Protein AF-A0A7Y1RYR4-F1 (afdb_monomer)

pLDDT: mean 83.97, std 14.12, range [33.28, 96.75]

Radius of gyration: 15.62 Å; Cα contacts (8 Å, |Δi|>4): 183; chains: 1; bounding box: 34×31×47 Å

Mean predicted aligned error: 7.7 Å

Organism: NCBI:txid83462

InterPro domains:
  IPR007048 IraD/Gp25-like [PF04965] (16-79)

Secondary structure (DSSP, 8-state):
--HHHHHHTT-PPPHHHHHHHHHHHHHHSBTT-STT-TT-SB--S--SSHHHHHHHHHHHHHHHHHHH-TTEEEEEEEEEPPSTTS--EEEEEEEETTT--EEEEEE-TTT--EEEPPHHHHTTT---

Nearest PDB structures (foldseek):
  3tdg-assembly1_A-2  TM=5.930E-01  e=3.689E+00  Helicobacter pylori
  4bv8-assembly2_B-3  TM=3.026E-01  e=2.142E+00  Mus musculus
  4bv8-assembly1_A-2  TM=2.870E-01  e=2.016E+00  Mus musculus
  4bv9-assembly1_A  TM=3.028E-01  e=3.269E+00  Mus musculus
  4bva-assembly1_A  TM=2.891E-01  e=2.567E+00  Mus musculus

Foldseek 3Di:
DPPVVCVVVVNDQDPVRVLVVQLQVQAQDDQCPPVVHNLTYAHQDDDPDLVSLLVRRQVSSQVNCVPRPVQKDFDDWDWADDDPPARIWIWTWIAGPVPRDIWTWTADSNNRGIDTDDCVVVPPPPDD

Structure (mmCIF, N/CA/C/O backbone):
data_AF-A0A7Y1RYR4-F1
#
_entry.id   AF-A0A7Y1RYR4-F1
#
loop_
_atom_site.group_PDB
_atom_site.id
_atom_site.type_symbol
_atom_site.label_atom_id
_atom_site.label_alt_id
_atom_site.label_comp_id
_atom_site.label_asym_id
_atom_site.label_entity_id
_atom_site.label_seq_id
_atom_site.pdbx_PDB_ins_code
_atom_site.Cartn_x
_atom_site.Cartn_y
_atom_site.Cartn_z
_atom_site.occupancy
_atom_site.B_iso_or_equiv
_atom_site.auth_seq_id
_atom_site.auth_comp_id
_atom_site.auth_asym_id
_atom_site.auth_atom_id
_atom_site.pdbx_PDB_model_num
ATOM 1 N N . MET A 1 1 ? 5.917 18.020 14.298 1.00 44.34 1 MET A N 1
ATOM 2 C CA . MET A 1 1 ? 5.451 18.464 15.634 1.00 44.34 1 MET A CA 1
ATOM 3 C C . MET A 1 1 ? 3.920 18.359 15.837 1.00 44.34 1 MET A C 1
ATOM 5 O O . MET A 1 1 ? 3.408 18.980 16.754 1.00 44.34 1 MET A O 1
ATOM 9 N N . GLY A 1 2 ? 3.163 17.559 15.062 1.00 60.09 2 GLY A N 1
ATOM 10 C CA . GLY A 1 2 ? 1.682 17.614 15.088 1.00 60.09 2 GLY A CA 1
ATOM 11 C C . GLY A 1 2 ? 0.947 16.636 16.025 1.00 60.09 2 GLY A C 1
ATOM 12 O O . GLY A 1 2 ? -0.117 16.968 16.537 1.00 60.09 2 GLY A O 1
ATOM 13 N N . PHE A 1 3 ? 1.495 15.443 16.282 1.00 56.78 3 PHE A N 1
ATOM 14 C CA . PHE A 1 3 ? 0.744 14.366 16.953 1.00 56.78 3 PHE A CA 1
ATOM 15 C C . PHE A 1 3 ? 0.626 14.540 18.479 1.00 56.78 3 PHE A C 1
ATOM 17 O O . P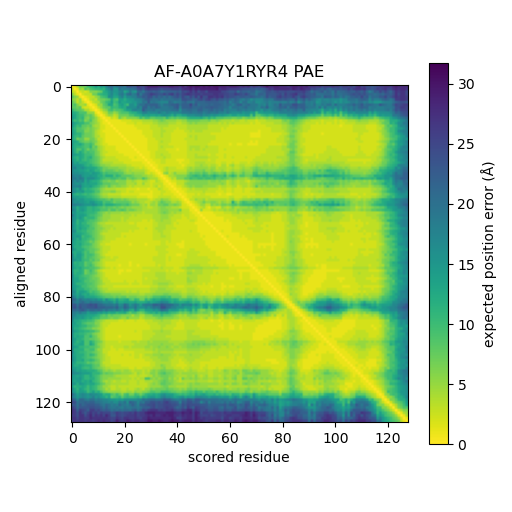HE A 1 3 ? -0.439 14.319 19.049 1.00 56.78 3 PHE A O 1
ATOM 24 N N . LEU A 1 4 ? 1.699 14.992 19.142 1.00 59.19 4 LEU A N 1
ATOM 25 C CA . LEU A 1 4 ? 1.687 15.267 20.586 1.00 59.19 4 LEU A CA 1
ATOM 26 C C . LEU A 1 4 ? 0.734 16.418 20.932 1.00 59.19 4 LEU A C 1
ATOM 28 O O . LEU A 1 4 ? -0.063 16.288 21.854 1.00 59.19 4 LEU A O 1
ATOM 32 N N . HIS A 1 5 ? 0.752 17.504 20.156 1.00 58.25 5 HIS A N 1
ATOM 33 C CA . HIS A 1 5 ? -0.098 18.672 20.400 1.00 58.25 5 HIS A CA 1
ATOM 34 C C . HIS A 1 5 ? -1.599 18.353 20.264 1.00 58.25 5 HIS A C 1
ATOM 36 O O . HIS A 1 5 ? -2.384 18.751 21.118 1.00 58.25 5 HIS A O 1
ATOM 42 N N . ARG A 1 6 ? -2.000 17.560 19.257 1.00 60.75 6 ARG A N 1
ATOM 43 C CA . ARG A 1 6 ? -3.401 17.129 19.078 1.00 60.75 6 ARG A CA 1
ATOM 44 C C . ARG A 1 6 ? -3.930 16.301 20.254 1.00 60.75 6 ARG A C 1
ATOM 46 O O . ARG A 1 6 ? -5.041 16.557 20.710 1.00 60.75 6 ARG A O 1
ATOM 53 N N . LYS A 1 7 ? -3.129 15.367 20.785 1.00 61.06 7 LYS A N 1
ATOM 54 C CA . LYS A 1 7 ? -3.524 14.573 21.963 1.00 61.06 7 LYS A CA 1
ATOM 55 C C . LYS A 1 7 ? -3.725 15.436 23.209 1.00 61.06 7 LYS A C 1
ATOM 57 O O . LYS A 1 7 ? -4.665 15.193 23.957 1.00 61.06 7 LYS A O 1
ATOM 62 N N . PHE A 1 8 ? -2.890 16.460 23.407 1.00 65.81 8 PHE A N 1
ATOM 63 C CA . PHE A 1 8 ? -3.062 17.424 24.502 1.00 65.81 8 PHE A CA 1
ATOM 64 C C . PHE A 1 8 ? -4.346 18.258 24.378 1.00 65.81 8 PHE A C 1
ATOM 66 O O . PHE A 1 8 ? -4.902 18.659 25.394 1.00 65.81 8 PHE A O 1
ATOM 73 N N . LEU A 1 9 ? -4.844 18.478 23.159 1.00 75.25 9 LEU A N 1
ATOM 74 C CA . LEU A 1 9 ? -6.096 19.195 22.893 1.00 75.25 9 LEU A CA 1
ATOM 75 C C . LEU A 1 9 ? -7.349 18.303 22.977 1.00 75.25 9 LEU A C 1
ATOM 77 O O . LEU A 1 9 ? -8.437 18.756 22.635 1.00 75.25 9 LEU A O 1
ATOM 81 N N . GLY A 1 10 ? -7.219 17.035 23.385 1.00 69.19 10 GLY A N 1
ATOM 82 C CA . GLY A 1 10 ? -8.345 16.095 23.436 1.00 69.19 10 GLY A CA 1
ATOM 83 C C . GLY A 1 10 ? -8.880 15.684 22.059 1.00 69.19 10 GLY A C 1
ATOM 84 O O . GLY A 1 10 ? -9.939 15.066 21.975 1.00 69.19 10 GLY A O 1
ATOM 85 N N . VAL A 1 11 ? -8.161 16.001 20.976 1.00 72.12 11 VAL A N 1
ATOM 86 C CA . VAL A 1 11 ? -8.530 15.585 19.619 1.00 72.12 11 VAL A CA 1
ATOM 87 C C . VAL A 1 11 ? -8.172 14.111 19.458 1.00 72.12 11 VAL A C 1
ATOM 89 O O . VAL A 1 11 ? -6.994 13.741 19.448 1.00 72.12 11 VAL A O 1
ATOM 92 N N . VAL A 1 12 ? -9.199 13.272 19.348 1.00 76.38 12 VAL A N 1
ATOM 93 C CA . VAL A 1 12 ? -9.055 11.836 19.103 1.00 76.38 12 VAL A CA 1
ATOM 94 C C . VAL A 1 12 ? -8.841 11.611 17.605 1.00 76.38 12 VAL A C 1
ATOM 96 O O . VAL A 1 12 ? -9.574 12.153 16.784 1.00 76.38 12 VAL A O 1
ATOM 99 N N . GLU A 1 13 ? -7.811 10.837 17.262 1.00 84.44 13 GLU A N 1
ATOM 100 C CA . GLU A 1 13 ? -7.541 10.386 15.889 1.00 84.44 13 GLU A CA 1
ATOM 101 C C . GLU A 1 13 ? -8.732 9.558 15.383 1.00 84.44 13 GLU A C 1
ATOM 103 O O . GLU A 1 13 ? -9.207 8.657 16.080 1.00 84.44 13 GLU A O 1
ATOM 108 N N . THR A 1 14 ? -9.224 9.861 14.183 1.00 89.06 14 THR A N 1
ATOM 109 C CA . THR A 1 14 ? -10.290 9.075 13.547 1.00 89.06 14 THR A CA 1
ATOM 110 C C . THR A 1 14 ? -9.775 7.686 13.137 1.00 89.06 14 THR A C 1
ATOM 112 O O . THR A 1 14 ? -8.573 7.516 12.908 1.00 89.06 14 THR A O 1
ATOM 115 N N . PRO A 1 15 ? -10.653 6.674 12.981 1.00 88.94 15 PRO A N 1
ATOM 116 C CA . PRO A 1 15 ? -10.240 5.356 12.497 1.00 88.94 15 PRO A CA 1
ATOM 117 C C . PRO A 1 15 ? -9.473 5.408 11.166 1.00 88.94 15 PRO A C 1
ATOM 119 O O . PRO A 1 15 ? -8.433 4.759 11.042 1.00 88.94 15 PRO A O 1
ATOM 122 N N . ARG A 1 16 ? -9.926 6.239 10.214 1.00 91.25 16 ARG A N 1
ATOM 123 C CA . ARG A 1 16 ? -9.258 6.465 8.922 1.00 91.25 16 ARG A CA 1
ATOM 124 C C . ARG A 1 16 ? -7.843 7.011 9.102 1.00 91.25 16 ARG A C 1
ATOM 126 O O . ARG A 1 16 ? -6.900 6.440 8.561 1.00 91.25 16 ARG A O 1
ATOM 133 N N . GLU A 1 17 ? -7.671 8.069 9.898 1.00 91.38 17 GLU A N 1
ATOM 134 C CA . GLU A 1 17 ? -6.348 8.652 10.179 1.00 91.38 17 GLU A CA 1
ATOM 135 C C . GLU A 1 17 ? -5.400 7.622 10.824 1.00 91.38 17 GLU A C 1
ATOM 137 O O . GLU A 1 17 ? -4.237 7.508 10.428 1.00 91.38 17 GLU A O 1
ATOM 142 N N . ALA A 1 18 ? -5.901 6.823 11.773 1.00 92.06 18 ALA A N 1
ATOM 143 C CA . ALA A 1 18 ? -5.115 5.787 12.439 1.00 92.06 18 ALA A CA 1
ATOM 144 C C . ALA A 1 18 ? -4.669 4.674 11.477 1.00 92.06 18 ALA A C 1
ATOM 146 O O . ALA A 1 18 ? -3.547 4.170 11.591 1.00 92.06 18 ALA A O 1
ATOM 147 N N . VAL A 1 19 ? -5.540 4.282 10.543 1.00 94.31 19 VAL A N 1
ATOM 148 C CA . VAL A 1 19 ? -5.228 3.322 9.476 1.00 94.31 19 VAL A CA 1
ATOM 149 C C . VAL A 1 19 ? -4.184 3.906 8.530 1.00 94.31 19 VAL A C 1
ATOM 151 O O . VAL A 1 19 ? -3.141 3.289 8.345 1.00 94.31 19 VAL A O 1
ATOM 154 N N . LEU A 1 20 ? -4.385 5.115 8.003 1.00 93.12 20 LEU A N 1
ATOM 155 C CA . LEU A 1 20 ? -3.436 5.779 7.097 1.00 93.12 20 LEU A CA 1
ATOM 156 C C . LEU A 1 20 ? -2.038 5.896 7.695 1.00 93.12 20 LEU A C 1
ATOM 158 O O . LEU A 1 20 ? -1.038 5.605 7.036 1.00 93.12 20 LEU A O 1
ATOM 162 N N . ARG A 1 21 ? -1.962 6.280 8.971 1.00 92.19 21 ARG A N 1
ATOM 163 C CA . ARG A 1 21 ? -0.696 6.353 9.697 1.00 92.19 21 ARG A CA 1
ATOM 164 C C . ARG A 1 21 ? -0.021 4.984 9.781 1.00 92.19 21 ARG A C 1
ATOM 166 O O . ARG A 1 21 ? 1.181 4.890 9.536 1.00 92.19 21 ARG A O 1
ATOM 173 N N . ASN A 1 22 ? -0.772 3.930 10.106 1.00 93.38 22 ASN A N 1
ATOM 174 C CA . ASN A 1 22 ? -0.222 2.576 10.164 1.00 93.38 22 ASN A CA 1
ATOM 175 C C . ASN A 1 22 ? 0.228 2.079 8.783 1.00 93.38 22 ASN A C 1
ATOM 177 O O . ASN A 1 22 ? 1.337 1.567 8.661 1.00 93.38 22 ASN A O 1
ATOM 181 N N . LEU A 1 23 ? -0.575 2.302 7.738 1.00 93.75 23 LEU A N 1
ATOM 182 C CA . LEU A 1 23 ? -0.231 1.975 6.352 1.00 93.75 23 LEU A CA 1
ATOM 183 C C . LEU A 1 23 ? 1.066 2.664 5.915 1.00 93.75 23 LEU A C 1
ATOM 185 O O . LEU A 1 23 ? 1.935 2.019 5.333 1.00 93.75 23 LEU A O 1
ATOM 189 N N . GLY A 1 24 ? 1.241 3.944 6.255 1.00 92.31 24 GLY A N 1
ATOM 190 C CA . GLY A 1 24 ? 2.481 4.671 5.990 1.00 92.31 24 GLY A CA 1
ATOM 191 C C . GLY A 1 24 ? 3.702 4.008 6.634 1.00 92.31 24 GLY A C 1
ATOM 192 O O . GLY A 1 24 ? 4.721 3.825 5.974 1.00 92.31 24 GLY A O 1
ATOM 193 N N . HIS A 1 25 ? 3.601 3.584 7.897 1.00 91.31 25 HIS A N 1
ATOM 194 C CA . HIS A 1 25 ? 4.686 2.858 8.568 1.00 91.31 25 HIS A CA 1
ATOM 195 C C . HIS A 1 25 ? 4.944 1.481 7.951 1.00 91.31 25 HIS A C 1
ATOM 197 O O . HIS A 1 25 ? 6.096 1.094 7.765 1.00 91.31 25 HIS A O 1
ATOM 203 N N . LEU A 1 26 ? 3.875 0.756 7.633 1.00 91.75 26 LEU A N 1
ATOM 204 C CA . LEU A 1 26 ? 3.923 -0.609 7.132 1.00 91.75 26 LEU A CA 1
ATOM 205 C C . LEU A 1 26 ? 4.554 -0.681 5.740 1.00 91.75 26 LEU A C 1
ATOM 207 O O . LEU A 1 26 ? 5.461 -1.475 5.523 1.00 91.75 26 LEU A O 1
ATOM 211 N N . LEU A 1 27 ? 4.112 0.163 4.807 1.00 91.31 27 LEU A N 1
ATOM 212 C CA . LEU A 1 27 ? 4.564 0.116 3.414 1.00 91.31 27 LEU A CA 1
ATOM 213 C C . LEU A 1 27 ? 5.936 0.775 3.214 1.00 91.31 27 LEU A C 1
ATOM 215 O O . LEU A 1 27 ? 6.677 0.398 2.308 1.00 91.31 27 LEU A O 1
ATOM 219 N N . GLN A 1 28 ? 6.314 1.716 4.083 1.00 91.25 28 GLN A N 1
ATOM 220 C CA . GLN A 1 28 ? 7.646 2.321 4.056 1.00 91.25 28 GLN A CA 1
ATOM 221 C C . GLN A 1 28 ? 8.717 1.419 4.691 1.00 91.25 28 GLN A C 1
ATOM 223 O O . GLN A 1 28 ? 9.905 1.556 4.385 1.00 91.25 28 GLN A O 1
ATOM 228 N N . ALA A 1 29 ? 8.326 0.503 5.580 1.00 91.50 29 ALA A N 1
ATOM 229 C CA . ALA A 1 29 ? 9.262 -0.401 6.228 1.00 91.50 29 ALA A CA 1
ATOM 230 C C . ALA A 1 29 ? 9.894 -1.373 5.225 1.00 91.50 29 ALA A C 1
ATOM 232 O O . ALA A 1 29 ? 9.234 -1.931 4.346 1.00 91.50 29 ALA A O 1
ATOM 233 N N . LYS A 1 30 ? 11.194 -1.620 5.395 1.00 90.69 30 LYS A N 1
ATOM 234 C CA . LYS A 1 30 ? 11.901 -2.660 4.651 1.00 90.69 30 LYS A CA 1
ATOM 235 C C . LYS A 1 30 ? 11.494 -4.033 5.176 1.00 90.69 30 LYS A C 1
ATOM 237 O O . LYS A 1 30 ? 11.576 -4.283 6.381 1.00 90.69 30 LYS A O 1
ATOM 242 N N . ARG A 1 31 ? 11.131 -4.930 4.260 1.00 90.69 31 ARG A N 1
ATOM 243 C CA . ARG A 1 31 ? 10.807 -6.319 4.579 1.00 90.69 31 ARG A CA 1
ATOM 244 C C . ARG A 1 31 ? 11.928 -6.988 5.378 1.00 90.69 31 ARG A C 1
ATOM 246 O O . ARG A 1 31 ? 13.101 -6.898 5.012 1.00 90.69 31 ARG A O 1
ATOM 253 N N . GLY A 1 32 ? 11.561 -7.614 6.495 1.00 85.69 32 GLY A N 1
ATOM 254 C CA . GLY A 1 32 ? 12.494 -8.285 7.404 1.00 85.69 32 GLY A CA 1
ATOM 255 C C . GLY A 1 32 ? 13.286 -7.357 8.337 1.00 85.69 32 GLY A C 1
ATOM 256 O O . GLY A 1 32 ? 14.128 -7.840 9.088 1.00 85.69 32 GLY A O 1
ATOM 257 N N . ALA A 1 33 ? 13.032 -6.042 8.337 1.00 85.75 33 ALA A N 1
ATOM 258 C CA . ALA A 1 33 ? 13.681 -5.121 9.279 1.00 85.75 33 ALA A CA 1
ATOM 259 C C . ALA A 1 33 ? 13.209 -5.319 10.732 1.00 85.75 33 ALA A C 1
ATOM 261 O O . ALA A 1 33 ? 13.932 -4.994 11.673 1.00 85.75 33 ALA A O 1
ATOM 262 N N . ALA A 1 34 ? 12.004 -5.857 10.925 1.00 83.69 34 ALA A N 1
ATOM 263 C CA . ALA A 1 34 ? 11.497 -6.230 12.236 1.00 83.69 34 ALA A CA 1
ATOM 264 C C . ALA A 1 34 ? 11.973 -7.646 12.593 1.00 83.69 34 ALA A C 1
ATOM 266 O O . ALA A 1 34 ? 11.513 -8.627 12.012 1.00 83.69 34 ALA A O 1
ATOM 267 N N . SER A 1 35 ? 12.857 -7.758 13.587 1.00 75.75 35 SER A N 1
ATOM 268 C CA . SER A 1 35 ? 13.471 -9.028 14.016 1.00 75.75 35 SER A CA 1
ATOM 269 C C . SER A 1 35 ? 12.468 -10.124 14.398 1.00 75.75 35 SER A C 1
ATOM 271 O O . SER A 1 35 ? 12.778 -11.305 14.284 1.00 75.75 35 SER A O 1
ATOM 273 N N . VAL A 1 36 ? 11.267 -9.739 14.835 1.00 87.19 36 VAL A N 1
ATOM 274 C CA . VAL A 1 36 ? 10.196 -10.655 15.261 1.00 87.19 36 VAL A CA 1
ATOM 275 C C . VAL A 1 36 ? 9.060 -10.788 14.240 1.00 87.19 36 VAL A C 1
ATOM 277 O O . VAL A 1 36 ? 8.184 -11.627 14.421 1.00 87.19 36 VAL A O 1
ATOM 280 N N . LEU A 1 37 ? 9.065 -9.995 13.160 1.00 86.62 37 LEU A N 1
ATOM 281 C CA . LEU A 1 37 ? 8.043 -10.016 12.107 1.00 86.62 37 LEU A CA 1
ATOM 282 C C . LEU A 1 37 ? 8.719 -10.104 10.726 1.00 86.62 37 LEU A C 1
ATOM 284 O O . LEU A 1 37 ? 8.852 -9.092 10.036 1.00 86.62 37 LEU A O 1
ATOM 288 N N . PRO A 1 38 ? 9.139 -11.303 10.285 1.00 80.62 38 PRO A N 1
ATOM 289 C CA . PRO A 1 38 ? 9.939 -11.456 9.067 1.00 80.62 38 PRO A CA 1
ATOM 290 C C . PRO A 1 38 ? 9.205 -11.009 7.791 1.00 80.62 38 PRO A C 1
ATOM 292 O O . PRO A 1 38 ? 9.843 -10.563 6.841 1.00 80.62 38 PRO A O 1
ATOM 295 N N . GLY A 1 39 ? 7.869 -11.083 7.776 1.00 85.69 39 GLY A N 1
ATOM 296 C CA . GLY A 1 39 ? 7.032 -10.633 6.659 1.00 85.69 39 GLY A CA 1
ATOM 297 C C . GLY A 1 39 ? 6.617 -9.159 6.710 1.00 85.69 39 GLY A C 1
ATOM 298 O O . GLY A 1 39 ? 5.869 -8.728 5.839 1.00 85.69 39 GLY A O 1
ATOM 299 N N . PHE A 1 40 ? 7.039 -8.392 7.720 1.00 90.00 40 PHE A N 1
ATOM 300 C CA . PHE A 1 40 ? 6.630 -6.995 7.882 1.00 90.00 40 PHE A CA 1
ATOM 301 C C . PHE A 1 40 ? 7.400 -6.078 6.937 1.00 90.00 40 PHE A C 1
ATOM 303 O O . PHE A 1 40 ? 8.630 -6.053 6.987 1.00 90.00 40 PHE A O 1
ATOM 310 N N . GLY A 1 41 ? 6.677 -5.289 6.143 1.00 91.19 41 GLY A N 1
ATOM 311 C CA . GLY A 1 41 ? 7.241 -4.342 5.185 1.00 91.19 41 GLY A CA 1
ATOM 312 C C . GLY A 1 41 ? 7.330 -4.876 3.756 1.00 91.19 41 GLY A C 1
ATOM 313 O O . GLY A 1 41 ? 6.928 -6.004 3.460 1.00 91.19 41 GLY A O 1
ATOM 314 N N . LEU A 1 42 ? 7.890 -4.047 2.875 1.00 92.12 42 LEU A N 1
ATOM 315 C CA . LEU A 1 42 ? 8.041 -4.322 1.445 1.00 92.12 42 LEU A CA 1
ATOM 316 C C . LEU A 1 42 ? 9.506 -4.527 1.056 1.00 92.12 42 LEU A C 1
ATOM 318 O O . LEU A 1 42 ? 10.425 -3.938 1.645 1.00 92.12 42 LEU A O 1
ATOM 322 N N . THR A 1 43 ? 9.723 -5.367 0.052 1.00 91.38 43 THR A N 1
ATOM 323 C CA . THR A 1 43 ? 11.029 -5.579 -0.564 1.00 91.38 43 THR A CA 1
ATOM 324 C C . THR A 1 43 ? 11.493 -4.297 -1.249 1.00 91.38 43 THR A C 1
ATOM 326 O O . THR A 1 43 ? 10.730 -3.587 -1.899 1.00 91.38 43 THR A O 1
ATOM 329 N N . GLU A 1 44 ? 12.771 -3.966 -1.075 1.00 85.06 44 GLU A N 1
ATOM 330 C CA . GLU A 1 44 ? 13.330 -2.683 -1.518 1.00 85.06 44 GLU A CA 1
ATOM 331 C C . GLU A 1 44 ? 14.134 -2.788 -2.816 1.00 85.06 44 GLU A C 1
ATOM 333 O O . GLU A 1 44 ? 14.147 -1.861 -3.621 1.00 85.06 44 GLU A O 1
ATOM 338 N N . THR A 1 45 ? 14.824 -3.909 -3.015 1.00 81.06 45 THR A N 1
ATOM 339 C CA . THR A 1 45 ? 15.799 -4.106 -4.091 1.00 81.06 45 THR A CA 1
ATOM 340 C C . THR A 1 45 ? 15.668 -5.504 -4.691 1.00 81.06 45 THR A C 1
ATOM 342 O O . THR A 1 45 ? 14.995 -6.365 -4.131 1.00 81.06 45 THR A O 1
ATOM 345 N N . GLY A 1 46 ? 16.341 -5.741 -5.822 1.00 82.31 46 GLY A N 1
ATOM 346 C CA . GLY A 1 46 ? 16.391 -7.058 -6.473 1.00 82.31 46 GLY A CA 1
ATOM 347 C C . GLY A 1 46 ? 15.495 -7.204 -7.703 1.00 82.31 46 GLY A C 1
ATOM 348 O O . GLY A 1 46 ? 15.499 -8.263 -8.320 1.00 82.31 46 GLY A O 1
ATOM 349 N N . PHE A 1 47 ? 14.781 -6.147 -8.089 1.00 86.19 47 PHE A N 1
ATOM 350 C CA . PHE A 1 47 ? 13.974 -6.112 -9.307 1.00 86.19 47 PHE A CA 1
ATOM 351 C C . PHE A 1 47 ? 14.838 -5.795 -10.533 1.00 86.19 47 PHE A C 1
ATOM 353 O O . PHE A 1 47 ? 15.735 -4.951 -10.466 1.00 86.19 47 PHE A O 1
ATOM 360 N N . ARG A 1 48 ? 14.564 -6.458 -11.657 1.00 88.31 48 ARG A N 1
ATOM 361 C CA . ARG A 1 48 ? 15.284 -6.302 -12.932 1.00 88.31 48 ARG A CA 1
ATOM 362 C C . ARG A 1 48 ? 14.626 -5.278 -13.854 1.00 88.31 48 ARG A C 1
ATOM 364 O O . ARG A 1 48 ? 15.256 -4.828 -14.804 1.00 88.31 48 ARG A O 1
ATOM 371 N N . SER A 1 49 ? 13.365 -4.937 -13.595 1.00 89.56 49 SER A N 1
ATOM 372 C CA . SER A 1 49 ? 12.588 -3.943 -14.340 1.00 89.56 49 SER A CA 1
ATOM 373 C C . SER A 1 49 ? 11.513 -3.309 -13.455 1.00 89.56 49 SER A C 1
ATOM 375 O O . SER A 1 49 ? 11.148 -3.875 -12.422 1.00 89.56 49 SER A O 1
ATOM 377 N N . ASP A 1 50 ? 10.972 -2.166 -13.881 1.00 88.25 50 ASP A N 1
ATOM 378 C CA . ASP A 1 50 ? 9.850 -1.525 -13.186 1.00 88.25 50 ASP A CA 1
ATOM 379 C C . ASP A 1 50 ? 8.586 -2.394 -13.219 1.00 88.25 50 ASP A C 1
ATOM 381 O O . ASP A 1 50 ? 7.919 -2.518 -12.200 1.00 88.25 50 ASP A O 1
ATOM 385 N N . ALA A 1 51 ? 8.305 -3.089 -14.325 1.00 88.62 51 ALA A N 1
ATOM 386 C CA . ALA A 1 51 ? 7.168 -4.010 -14.414 1.00 88.62 51 ALA A CA 1
ATOM 387 C C . ALA A 1 51 ? 7.269 -5.160 -13.391 1.00 88.62 51 ALA A C 1
ATOM 389 O O . ALA A 1 51 ? 6.311 -5.466 -12.684 1.00 88.62 51 ALA A O 1
ATOM 390 N N . GLU A 1 52 ? 8.455 -5.767 -13.250 1.00 90.94 52 GLU A N 1
ATOM 391 C CA . GLU A 1 52 ? 8.698 -6.793 -12.225 1.00 90.94 52 GLU A CA 1
ATOM 392 C C . GLU A 1 52 ? 8.544 -6.220 -10.811 1.00 90.94 52 GLU A C 1
ATOM 394 O O . GLU A 1 52 ? 7.956 -6.860 -9.937 1.00 90.94 52 GLU A O 1
ATOM 399 N N . ARG A 1 53 ? 9.043 -4.998 -10.591 1.00 91.38 53 ARG A N 1
ATOM 400 C CA . ARG A 1 53 ? 8.904 -4.290 -9.318 1.00 91.38 53 ARG A CA 1
ATOM 401 C C . ARG A 1 53 ? 7.445 -4.053 -8.961 1.00 91.38 53 ARG A C 1
ATOM 403 O O . ARG A 1 53 ? 7.061 -4.346 -7.835 1.00 91.38 53 ARG A O 1
ATOM 410 N N . LEU A 1 54 ? 6.641 -3.541 -9.886 1.00 91.94 54 LEU A N 1
ATOM 411 C CA . LEU A 1 54 ? 5.230 -3.239 -9.655 1.00 91.94 54 LEU A CA 1
ATOM 412 C C . LEU A 1 54 ? 4.420 -4.505 -9.375 1.00 91.94 54 LEU A C 1
ATOM 414 O O . LEU A 1 54 ? 3.714 -4.559 -8.368 1.00 91.94 54 LEU A O 1
ATOM 418 N N . ALA A 1 55 ? 4.590 -5.548 -10.190 1.00 91.38 55 ALA A N 1
ATOM 419 C CA . ALA A 1 55 ? 3.923 -6.830 -9.977 1.00 91.38 55 ALA A CA 1
ATOM 420 C C . ALA A 1 55 ? 4.312 -7.457 -8.626 1.00 91.38 55 ALA A C 1
ATOM 422 O O . ALA A 1 55 ? 3.447 -7.900 -7.866 1.00 91.38 55 ALA A O 1
ATOM 423 N N . GLY A 1 56 ? 5.610 -7.448 -8.298 1.00 92.56 56 GLY A N 1
ATOM 424 C CA . GLY A 1 56 ? 6.123 -7.936 -7.021 1.00 92.56 56 GLY A CA 1
ATOM 425 C C . GLY A 1 56 ? 5.550 -7.155 -5.840 1.00 92.56 56 GLY A C 1
ATOM 426 O O . GLY A 1 56 ? 4.927 -7.745 -4.959 1.00 92.56 56 GLY A O 1
ATOM 427 N N . LEU A 1 57 ? 5.687 -5.827 -5.846 1.00 92.81 57 LEU A N 1
ATOM 428 C CA . LEU A 1 57 ? 5.166 -4.965 -4.785 1.00 92.81 57 LEU A CA 1
ATOM 429 C C . LEU A 1 57 ? 3.649 -5.098 -4.628 1.00 92.81 57 LEU A C 1
ATOM 431 O O . LEU A 1 57 ? 3.174 -5.143 -3.499 1.00 92.81 57 LEU A O 1
ATOM 435 N N . GLY A 1 58 ? 2.884 -5.228 -5.714 1.00 94.06 58 GLY A N 1
ATOM 436 C CA . GLY A 1 58 ? 1.437 -5.446 -5.646 1.00 94.06 58 GLY A CA 1
ATOM 437 C C . GLY A 1 58 ? 1.064 -6.707 -4.859 1.00 94.06 58 GLY A C 1
ATOM 438 O O . GLY A 1 58 ? 0.192 -6.665 -3.987 1.00 94.06 58 GLY A O 1
ATOM 439 N N . LEU A 1 59 ? 1.762 -7.822 -5.100 1.00 93.94 59 LEU A N 1
ATOM 440 C CA . LEU A 1 59 ? 1.569 -9.061 -4.338 1.00 93.94 59 LEU A CA 1
ATOM 441 C C . LEU A 1 59 ? 1.976 -8.897 -2.871 1.00 93.94 59 LEU A C 1
ATOM 443 O O . LEU A 1 59 ? 1.240 -9.308 -1.970 1.00 93.94 59 LEU A O 1
ATOM 447 N N . GLU A 1 60 ? 3.122 -8.264 -2.626 1.00 94.12 60 GLU A N 1
ATOM 448 C CA . GLU A 1 60 ? 3.615 -8.030 -1.271 1.00 94.12 60 GLU A CA 1
ATOM 449 C C . GLU A 1 60 ? 2.682 -7.129 -0.466 1.00 94.12 60 GLU A C 1
ATOM 451 O O . GLU A 1 60 ? 2.443 -7.411 0.706 1.00 94.12 60 GLU A O 1
ATOM 456 N N . ILE A 1 61 ? 2.117 -6.084 -1.075 1.00 94.44 61 ILE A N 1
ATOM 457 C CA . ILE A 1 61 ? 1.136 -5.198 -0.443 1.00 94.44 61 ILE A CA 1
ATOM 458 C C . ILE A 1 61 ? -0.086 -6.011 -0.019 1.00 94.44 61 ILE A C 1
ATOM 460 O O . ILE A 1 61 ? -0.466 -5.949 1.147 1.00 94.44 61 ILE A O 1
ATOM 464 N N . ARG A 1 62 ? -0.667 -6.829 -0.909 1.00 95.25 62 ARG A N 1
ATOM 465 C CA . ARG A 1 62 ? -1.828 -7.673 -0.559 1.00 95.25 62 ARG A CA 1
ATOM 466 C C . ARG A 1 62 ? -1.529 -8.586 0.629 1.00 95.25 62 ARG A C 1
ATOM 468 O O . ARG A 1 62 ? -2.298 -8.613 1.589 1.00 95.25 62 ARG A O 1
ATOM 475 N N . GLU A 1 63 ? -0.400 -9.291 0.593 1.00 93.56 63 GLU A N 1
ATOM 476 C CA . GLU A 1 63 ? 0.029 -10.172 1.685 1.00 93.56 63 GLU A CA 1
ATOM 477 C C . GLU A 1 63 ? 0.209 -9.389 2.994 1.00 93.56 63 GLU A C 1
ATOM 479 O O . GLU A 1 63 ? -0.326 -9.761 4.040 1.00 93.56 63 GLU A O 1
ATOM 484 N N . THR A 1 64 ? 0.935 -8.277 2.928 1.00 93.19 64 THR A N 1
ATOM 485 C CA . THR A 1 64 ? 1.315 -7.461 4.082 1.00 93.19 64 THR A CA 1
ATOM 486 C C . THR A 1 64 ? 0.086 -6.838 4.740 1.00 93.19 64 THR A C 1
ATOM 488 O O . THR A 1 64 ? -0.077 -6.945 5.956 1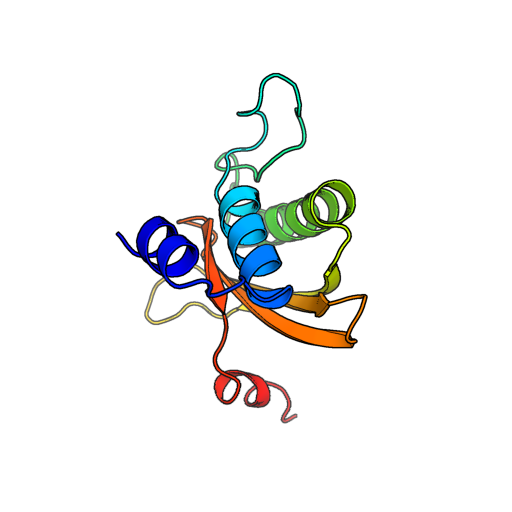.00 93.19 64 THR A O 1
ATOM 491 N N . LEU A 1 65 ? -0.822 -6.253 3.954 1.00 94.12 65 LEU A N 1
ATOM 492 C CA . LEU A 1 65 ? -2.052 -5.653 4.470 1.00 94.12 65 LEU A CA 1
ATOM 493 C C . LEU A 1 65 ? -2.974 -6.704 5.089 1.00 94.12 65 LEU A C 1
ATOM 495 O O . LEU A 1 65 ? -3.457 -6.499 6.200 1.00 94.12 65 LEU A O 1
ATOM 499 N N . SER A 1 66 ? -3.127 -7.871 4.451 1.00 93.56 66 SER A N 1
ATOM 500 C CA . SER A 1 66 ? -3.957 -8.956 4.996 1.00 93.56 66 SER A CA 1
ATOM 501 C C . SER A 1 66 ? -3.500 -9.438 6.381 1.00 93.56 66 SER A C 1
ATOM 503 O O . SER A 1 66 ? -4.316 -9.890 7.185 1.00 93.56 66 SER A O 1
ATOM 505 N N . ARG A 1 67 ? -2.198 -9.325 6.679 1.00 93.06 67 ARG A N 1
ATOM 506 C CA . ARG A 1 67 ? -1.610 -9.766 7.949 1.00 93.06 67 ARG A CA 1
ATOM 507 C C . ARG A 1 67 ? -1.557 -8.673 9.006 1.00 93.06 67 ARG A C 1
ATOM 509 O O . ARG A 1 67 ? -1.773 -8.970 10.177 1.00 93.06 67 ARG A O 1
ATOM 516 N N . TYR A 1 68 ? -1.225 -7.446 8.613 1.00 94.25 68 TYR A N 1
ATOM 517 C CA . TYR A 1 68 ? -0.814 -6.399 9.554 1.00 94.25 68 TYR A CA 1
ATOM 518 C C . TYR A 1 68 ? -1.761 -5.194 9.619 1.00 94.25 68 TYR A C 1
AT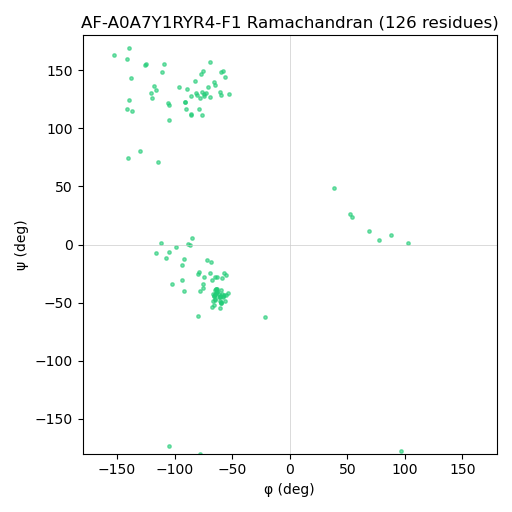OM 520 O O . TYR A 1 68 ? -1.590 -4.349 10.496 1.00 94.25 68 TYR A O 1
ATOM 528 N N . GLU A 1 69 ? -2.770 -5.114 8.748 1.00 95.25 69 GLU A N 1
ATOM 529 C CA . GLU A 1 69 ? -3.814 -4.086 8.806 1.00 95.25 69 GLU A CA 1
ATOM 530 C C . GLU A 1 69 ? -5.184 -4.686 8.454 1.00 95.25 69 GLU A C 1
ATOM 532 O O . GLU A 1 69 ? -5.728 -4.488 7.375 1.00 95.25 69 GLU A O 1
ATOM 537 N N . GLN A 1 70 ? -5.763 -5.453 9.381 1.00 94.94 70 GLN A N 1
ATOM 538 C CA . GLN A 1 70 ? -7.030 -6.161 9.149 1.00 94.94 70 GLN A CA 1
ATOM 539 C C . GLN A 1 70 ? -8.246 -5.234 9.025 1.00 94.94 70 GLN A C 1
ATOM 541 O O . GLN A 1 70 ? -9.292 -5.680 8.560 1.00 94.94 70 GLN A O 1
ATOM 546 N N . ARG A 1 71 ? -8.126 -3.959 9.424 1.00 96.75 71 ARG A N 1
ATOM 547 C CA . ARG A 1 71 ? -9.216 -2.970 9.343 1.00 96.75 71 ARG A CA 1
ATOM 548 C C . ARG A 1 71 ? -9.515 -2.540 7.909 1.00 96.75 71 ARG A C 1
ATOM 550 O O . ARG A 1 71 ? -10.553 -1.922 7.681 1.00 96.75 71 ARG A O 1
ATOM 557 N N . VAL A 1 72 ? -8.634 -2.862 6.960 1.00 96.56 72 VAL A N 1
ATOM 558 C CA . VAL A 1 72 ? -8.853 -2.597 5.538 1.00 96.56 72 VAL A CA 1
ATOM 559 C C . VAL A 1 72 ? -9.112 -3.877 4.756 1.00 96.56 72 VAL A C 1
ATOM 561 O O . VAL A 1 72 ? -8.684 -4.980 5.108 1.0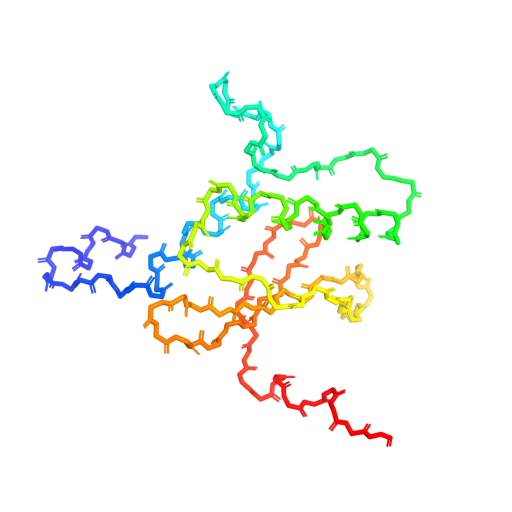0 96.56 72 VAL A O 1
ATOM 564 N N . GLU A 1 73 ? -9.799 -3.706 3.643 1.00 96.00 73 GLU A N 1
ATOM 565 C CA . GLU A 1 73 ? -9.922 -4.679 2.576 1.00 96.00 73 GLU A CA 1
ATOM 566 C C . GLU A 1 73 ? -9.283 -4.117 1.312 1.00 96.00 73 GLU A C 1
ATOM 568 O O . GLU A 1 73 ? -9.534 -2.970 0.955 1.00 96.00 73 GLU A O 1
ATOM 573 N N . VAL A 1 74 ? -8.451 -4.915 0.639 1.00 96.12 74 VAL A N 1
ATOM 574 C CA . VAL A 1 74 ? -7.851 -4.523 -0.640 1.00 96.12 74 VAL A CA 1
ATOM 575 C C . VAL A 1 74 ? -8.811 -4.872 -1.767 1.00 96.12 74 VAL A C 1
ATOM 577 O O . VAL A 1 74 ? -9.003 -6.053 -2.054 1.00 96.12 74 VAL A O 1
ATOM 580 N N . VAL A 1 75 ? -9.360 -3.855 -2.427 1.00 96.56 75 VAL A N 1
ATOM 581 C CA . VAL A 1 75 ? -10.267 -4.014 -3.570 1.00 96.56 75 VAL A CA 1
ATOM 582 C C . VAL A 1 75 ? -9.461 -4.300 -4.831 1.00 96.56 75 VAL A C 1
ATOM 584 O O . VAL A 1 75 ? -9.546 -5.385 -5.406 1.00 96.56 75 VAL A O 1
ATOM 587 N N . SER A 1 76 ? -8.602 -3.363 -5.229 1.00 95.81 76 SER A N 1
ATOM 588 C CA . SER A 1 76 ? -7.749 -3.495 -6.410 1.00 95.81 76 SER A CA 1
ATOM 589 C C . SER A 1 76 ? -6.365 -2.902 -6.162 1.00 95.81 76 SER A C 1
ATOM 591 O O . SER A 1 76 ? -6.149 -2.126 -5.228 1.00 95.81 76 SER A O 1
ATOM 593 N N . ILE A 1 77 ? -5.410 -3.341 -6.977 1.00 95.19 77 ILE A N 1
ATOM 594 C CA . ILE A 1 77 ? -4.083 -2.743 -7.061 1.00 95.19 77 ILE A CA 1
ATOM 595 C C . ILE A 1 77 ? -3.767 -2.665 -8.538 1.00 95.19 77 ILE A C 1
ATOM 597 O O . ILE A 1 77 ? -3.650 -3.710 -9.177 1.00 95.19 77 ILE A O 1
ATOM 601 N N . ASP A 1 78 ? -3.641 -1.446 -9.033 1.00 93.94 78 ASP A N 1
ATOM 602 C CA . ASP A 1 78 ? -3.483 -1.148 -10.448 1.00 93.94 78 ASP A CA 1
ATOM 603 C C . ASP A 1 78 ? -2.236 -0.291 -10.655 1.00 93.94 78 ASP A C 1
ATOM 605 O O . ASP A 1 78 ? -1.781 0.406 -9.743 1.00 93.94 78 ASP A O 1
ATOM 609 N N . GLU A 1 79 ? -1.649 -0.359 -11.843 1.00 91.81 79 GLU A N 1
ATOM 610 C CA . GLU A 1 79 ? -0.497 0.473 -12.177 1.00 91.81 79 GLU A CA 1
ATOM 611 C C . GLU A 1 79 ? -0.949 1.915 -12.414 1.00 91.81 79 GLU A C 1
ATOM 613 O O . GLU A 1 79 ? -1.871 2.172 -13.185 1.00 91.81 79 GLU A O 1
ATOM 618 N N . ALA A 1 80 ? -0.284 2.863 -11.756 1.00 89.31 80 ALA A N 1
ATOM 619 C CA . ALA A 1 80 ? -0.451 4.279 -12.044 1.00 89.31 80 ALA A CA 1
ATOM 620 C C . ALA A 1 80 ? 0.551 4.687 -13.131 1.00 89.31 80 ALA A C 1
ATOM 622 O O . ALA A 1 80 ? 1.743 4.370 -12.999 1.00 89.31 80 ALA A O 1
ATOM 623 N N . PRO A 1 81 ? 0.136 5.437 -14.164 1.00 83.88 81 PRO A N 1
ATOM 624 C CA . PRO A 1 81 ? 1.066 5.934 -15.164 1.00 83.88 81 PRO A CA 1
ATOM 625 C C . PRO A 1 81 ? 2.144 6.819 -14.523 1.00 83.88 81 PRO A C 1
ATOM 627 O O . PRO A 1 81 ? 1.919 7.519 -13.532 1.00 83.88 81 PRO A O 1
ATOM 630 N N . ALA A 1 82 ? 3.340 6.797 -15.106 1.00 80.94 82 ALA A N 1
ATO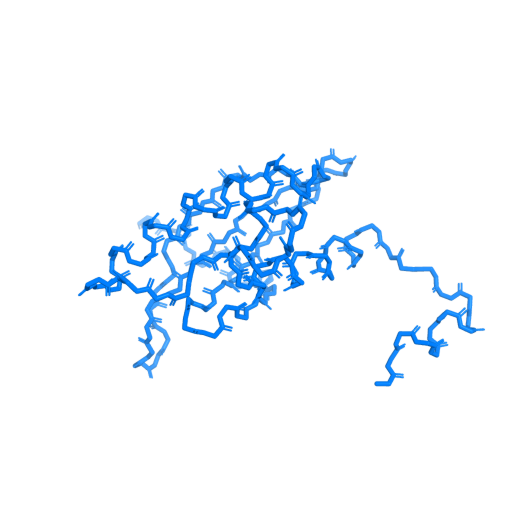M 631 C CA . ALA A 1 82 ? 4.436 7.658 -14.686 1.00 80.94 82 ALA A CA 1
ATOM 632 C C . ALA A 1 82 ? 4.052 9.142 -14.815 1.00 80.94 82 ALA A C 1
ATOM 634 O O . ALA A 1 82 ? 3.656 9.604 -15.886 1.00 80.94 82 ALA A O 1
ATOM 635 N N . THR A 1 83 ? 4.242 9.923 -13.752 1.00 74.12 83 THR A N 1
ATOM 636 C CA . THR A 1 83 ? 4.102 11.383 -13.821 1.00 74.12 83 THR A CA 1
ATOM 637 C C . THR A 1 83 ? 5.419 12.013 -14.281 1.00 74.12 83 THR A C 1
ATOM 639 O O . THR A 1 83 ? 6.479 11.714 -13.737 1.00 74.12 83 THR A O 1
ATOM 642 N N . ALA A 1 84 ? 5.359 12.859 -15.317 1.00 62.50 84 ALA A N 1
ATOM 643 C CA . ALA A 1 84 ? 6.438 13.740 -15.792 1.00 62.50 84 ALA A CA 1
ATOM 644 C C . ALA A 1 84 ? 7.874 13.150 -15.760 1.00 62.50 84 ALA A C 1
ATOM 646 O O . ALA A 1 84 ? 8.804 13.792 -15.274 1.00 62.50 84 ALA A O 1
ATOM 647 N N . GLY A 1 85 ? 8.062 11.933 -16.290 1.00 62.28 85 GLY A N 1
ATOM 648 C CA . GLY A 1 85 ? 9.379 11.283 -16.411 1.00 62.28 85 GLY A CA 1
ATOM 649 C C . GLY A 1 85 ? 9.833 10.454 -15.201 1.00 62.28 85 GLY A C 1
ATOM 650 O O . GLY A 1 85 ? 10.982 10.015 -15.172 1.00 62.28 85 GLY A O 1
ATOM 651 N N . GLY A 1 86 ? 8.963 10.241 -14.209 1.00 70.62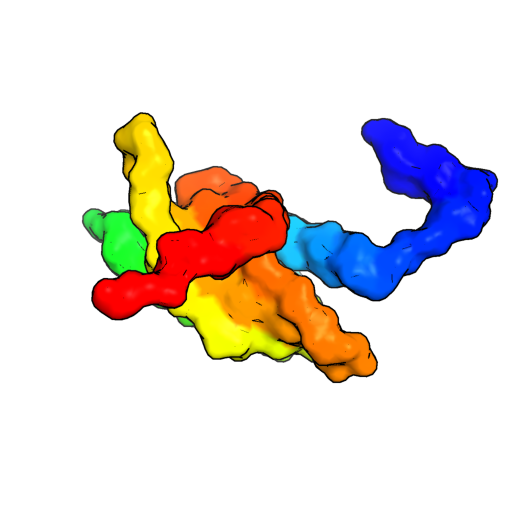 86 GLY A N 1
ATOM 652 C CA . GLY A 1 86 ? 9.190 9.311 -13.099 1.00 70.62 86 GLY A CA 1
ATOM 653 C C . GLY A 1 86 ? 8.968 7.838 -13.464 1.00 70.62 86 GLY A C 1
ATOM 654 O O . GLY A 1 86 ? 8.612 7.506 -14.592 1.00 70.62 86 GLY A O 1
ATOM 655 N N . ALA A 1 87 ? 9.158 6.945 -12.489 1.00 74.56 87 ALA A N 1
ATOM 656 C CA . ALA A 1 87 ? 8.731 5.551 -12.612 1.00 74.56 87 ALA A CA 1
ATOM 657 C C . ALA A 1 87 ? 7.199 5.446 -12.446 1.00 74.56 87 ALA A C 1
ATOM 659 O O . ALA A 1 87 ? 6.620 6.255 -11.710 1.00 74.56 87 ALA A O 1
ATOM 660 N N . PRO A 1 88 ? 6.536 4.473 -13.098 1.00 84.75 88 PRO A N 1
ATOM 661 C CA . PRO A 1 88 ? 5.126 4.181 -12.845 1.00 84.75 88 PRO A CA 1
ATOM 662 C C . PRO A 1 88 ? 4.888 3.819 -11.371 1.00 84.75 88 PRO A C 1
ATOM 664 O O . PRO A 1 88 ? 5.780 3.307 -10.693 1.00 84.75 88 PRO A O 1
ATOM 667 N N . GLY A 1 89 ? 3.698 4.139 -10.864 1.00 90.56 89 GLY A N 1
ATOM 668 C CA . GLY A 1 89 ? 3.296 3.923 -9.472 1.00 90.56 89 GLY A CA 1
ATOM 669 C C . GLY A 1 89 ? 2.337 2.748 -9.296 1.00 90.56 89 GLY A C 1
ATOM 670 O O . GLY A 1 89 ? 2.023 2.043 -10.250 1.00 90.56 89 GLY A O 1
ATOM 671 N N . LEU A 1 90 ? 1.819 2.570 -8.078 1.00 93.12 90 LEU A N 1
ATOM 672 C CA . LEU A 1 90 ? 0.669 1.696 -7.813 1.00 93.12 90 LEU A CA 1
ATOM 673 C C . LEU A 1 90 ? -0.479 2.497 -7.199 1.00 93.12 90 LEU A C 1
ATOM 675 O O . LEU A 1 90 ? -0.272 3.195 -6.206 1.00 93.12 90 LEU A O 1
ATOM 679 N N . VAL A 1 91 ? -1.684 2.349 -7.745 1.00 94.81 91 VAL A N 1
ATOM 680 C CA . VAL A 1 91 ? -2.933 2.748 -7.091 1.00 94.81 91 VAL A CA 1
ATOM 681 C C . VAL A 1 91 ? -3.442 1.556 -6.292 1.00 94.81 91 VAL A C 1
ATOM 683 O O . VAL A 1 91 ? -3.769 0.516 -6.852 1.00 94.81 91 VAL A O 1
ATOM 686 N N . VAL A 1 92 ? -3.507 1.697 -4.973 1.00 95.19 92 VAL A N 1
ATOM 687 C CA . VAL A 1 92 ? -4.044 0.698 -4.049 1.00 95.19 92 VAL A CA 1
ATOM 688 C C . VAL A 1 92 ? -5.412 1.185 -3.591 1.00 95.19 92 VAL A C 1
ATOM 690 O O . VAL A 1 92 ? -5.498 2.126 -2.799 1.00 95.19 92 VAL A O 1
ATOM 693 N N . ARG A 1 93 ? -6.475 0.548 -4.088 1.00 95.94 93 ARG A N 1
ATOM 694 C CA . ARG A 1 93 ? -7.855 0.854 -3.695 1.00 95.94 93 ARG A CA 1
ATOM 695 C C . ARG A 1 93 ? -8.261 -0.018 -2.519 1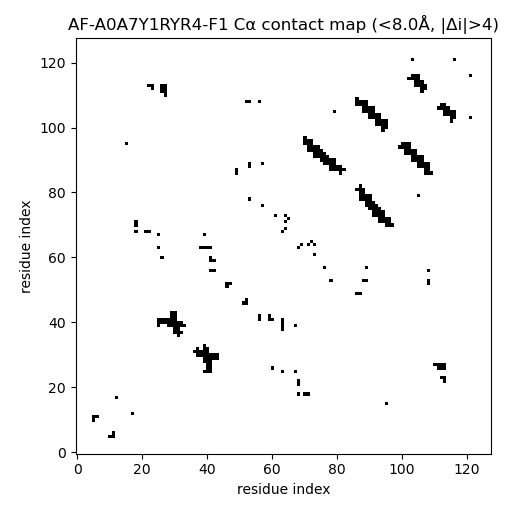.00 95.94 93 ARG A C 1
ATOM 697 O O . ARG A 1 93 ? -8.195 -1.250 -2.594 1.00 95.94 93 ARG A O 1
ATOM 704 N N . LEU A 1 94 ? -8.669 0.619 -1.430 1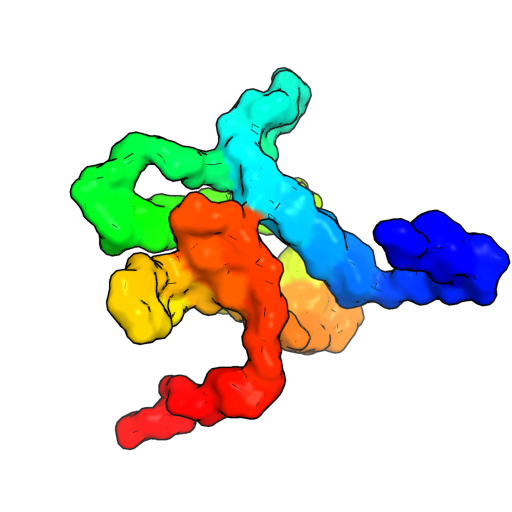.00 96.19 94 LEU A N 1
ATOM 705 C CA . LEU A 1 94 ? -9.023 -0.023 -0.171 1.00 96.19 94 LEU A CA 1
ATOM 706 C C . LEU A 1 94 ? -10.437 0.360 0.271 1.00 96.19 94 LEU A C 1
ATOM 708 O O . LEU A 1 94 ? -10.923 1.448 -0.033 1.00 96.19 94 LEU A O 1
ATOM 712 N N . LEU A 1 95 ? -11.052 -0.507 1.071 1.00 96.06 95 LEU A N 1
ATOM 713 C CA . LEU A 1 95 ? -12.237 -0.189 1.867 1.00 96.06 95 LEU A CA 1
ATOM 714 C C . LEU A 1 95 ? -11.913 -0.342 3.349 1.00 96.06 95 LEU A C 1
ATOM 716 O O . LEU A 1 95 ? -11.316 -1.342 3.754 1.00 96.06 95 LEU A O 1
ATOM 720 N N . LEU A 1 96 ? -12.351 0.604 4.177 1.00 95.62 96 LEU A N 1
ATOM 721 C CA . LEU A 1 96 ? -12.430 0.374 5.619 1.00 95.62 96 LEU A CA 1
ATOM 722 C C . LEU A 1 96 ? -13.535 -0.643 5.899 1.00 95.62 96 LEU A C 1
ATOM 724 O O . LEU A 1 96 ? -14.670 -0.451 5.477 1.00 95.62 96 LEU A O 1
ATOM 728 N N . ARG A 1 97 ? -13.227 -1.717 6.629 1.00 94.44 97 ARG A N 1
ATOM 729 C CA . ARG A 1 97 ? -14.200 -2.793 6.880 1.00 94.44 97 ARG A CA 1
ATOM 730 C C . ARG A 1 97 ? -15.402 -2.336 7.698 1.00 94.44 97 ARG A C 1
ATOM 732 O O . ARG A 1 97 ? -16.511 -2.770 7.422 1.00 94.44 97 ARG A O 1
ATOM 739 N N . ASP A 1 98 ? -15.178 -1.467 8.678 1.00 92.88 98 ASP A N 1
ATOM 740 C CA . ASP A 1 98 ? -16.230 -1.063 9.616 1.00 92.88 98 ASP A CA 1
ATOM 741 C C . ASP A 1 98 ? -17.229 -0.080 8.989 1.00 92.88 98 ASP A C 1
ATOM 743 O O . ASP A 1 98 ? -18.420 -0.128 9.285 1.00 92.88 98 ASP A O 1
ATOM 747 N N . SER A 1 99 ? -16.748 0.832 8.139 1.00 93.25 99 SER A N 1
ATOM 748 C CA . SER A 1 99 ? -17.557 1.906 7.547 1.00 93.25 99 SER A CA 1
ATOM 749 C C . SER A 1 99 ? -17.868 1.705 6.065 1.00 93.25 99 SER A C 1
ATOM 751 O O . SER A 1 99 ? -18.682 2.447 5.521 1.00 93.25 99 SER A O 1
ATOM 753 N N . HIS A 1 100 ? -17.212 0.748 5.403 1.00 92.94 100 HIS A N 1
ATOM 754 C CA . HIS A 1 100 ? -17.173 0.613 3.942 1.00 92.94 100 HIS A CA 1
ATOM 755 C C . HIS A 1 100 ? -16.711 1.888 3.218 1.00 92.94 100 HIS A C 1
ATOM 757 O O . HIS A 1 100 ? -17.013 2.099 2.046 1.00 92.94 100 HIS A O 1
ATOM 763 N N . GLU A 1 101 ? -15.971 2.749 3.913 1.00 93.19 101 GLU A N 1
ATOM 764 C CA . GLU A 1 101 ? -15.461 3.989 3.346 1.00 93.19 101 GLU A CA 1
ATOM 765 C C . GLU A 1 101 ? -14.295 3.699 2.384 1.00 93.19 101 GLU A C 1
ATOM 767 O O . GLU A 1 101 ? -13.344 3.012 2.783 1.00 93.19 101 GLU A O 1
ATOM 772 N N . PRO A 1 102 ? -14.337 4.215 1.140 1.00 93.81 102 PRO A N 1
ATOM 773 C CA . PRO A 1 102 ? -13.275 4.013 0.167 1.00 93.81 102 PRO A CA 1
ATOM 774 C C . PRO A 1 102 ? -12.048 4.884 0.426 1.00 93.81 102 PRO A C 1
ATOM 776 O O . PRO A 1 102 ? -12.123 6.029 0.895 1.00 93.81 102 PRO A O 1
ATOM 779 N N . MET A 1 103 ? -10.892 4.313 0.095 1.00 93.31 103 MET A N 1
ATOM 780 C CA . MET A 1 103 ? -9.586 4.942 0.212 1.00 93.31 103 MET A CA 1
ATOM 781 C C . MET A 1 103 ? -8.709 4.557 -0.979 1.00 93.31 103 MET A C 1
ATOM 783 O O . MET A 1 103 ? -8.314 3.399 -1.112 1.00 93.31 103 MET A O 1
ATOM 787 N N . ASP A 1 104 ? -8.336 5.549 -1.780 1.00 93.81 104 ASP A N 1
ATOM 788 C CA . ASP A 1 104 ? -7.435 5.366 -2.915 1.00 93.81 104 ASP A CA 1
ATOM 789 C C . ASP A 1 104 ? -6.057 5.908 -2.564 1.00 93.81 104 ASP A C 1
ATOM 791 O O . ASP A 1 104 ? -5.891 7.086 -2.230 1.00 93.81 104 ASP A O 1
ATOM 795 N N . LEU A 1 105 ? -5.056 5.033 -2.613 1.00 93.12 105 LEU A N 1
ATOM 796 C CA . LEU A 1 105 ? -3.701 5.354 -2.193 1.00 93.12 105 LEU A CA 1
ATOM 797 C C . LEU A 1 105 ? -2.732 5.197 -3.355 1.00 93.12 105 LEU A C 1
ATOM 799 O O . LEU A 1 105 ? -2.639 4.131 -3.953 1.00 93.12 105 LEU A O 1
ATOM 803 N N . LEU A 1 106 ? -1.962 6.242 -3.633 1.00 92.44 106 LEU A N 1
ATOM 804 C CA . LEU A 1 106 ? -0.854 6.195 -4.572 1.00 92.44 106 LEU A CA 1
ATOM 805 C C . LEU A 1 106 ? 0.431 5.826 -3.828 1.00 92.44 106 LEU A C 1
ATOM 807 O O . LEU A 1 106 ? 0.846 6.523 -2.894 1.00 92.44 106 LEU A O 1
ATOM 811 N N . LEU A 1 107 ? 1.072 4.745 -4.264 1.00 91.44 107 LEU A N 1
ATOM 812 C CA . LEU A 1 107 ? 2.391 4.325 -3.813 1.00 91.44 107 LEU A CA 1
ATOM 813 C C . LEU A 1 107 ? 3.431 4.615 -4.898 1.00 91.44 107 LEU A C 1
ATOM 815 O O . LEU A 1 107 ? 3.371 4.078 -6.004 1.00 91.44 107 LEU A O 1
ATOM 819 N N . ASP A 1 108 ? 4.430 5.416 -4.540 1.00 88.94 108 ASP A N 1
ATOM 820 C CA . ASP A 1 108 ? 5.667 5.543 -5.310 1.00 88.94 108 ASP A CA 1
ATOM 821 C C . ASP A 1 108 ? 6.563 4.331 -4.997 1.00 88.94 108 ASP A C 1
ATOM 823 O O . ASP A 1 108 ? 6.988 4.182 -3.847 1.00 88.94 108 ASP A O 1
ATOM 827 N N . PRO A 1 109 ? 6.881 3.458 -5.966 1.00 84.62 109 PRO A N 1
ATOM 828 C CA . PRO A 1 109 ? 7.648 2.247 -5.701 1.00 84.62 109 PRO A CA 1
ATOM 829 C C . PRO A 1 109 ? 9.095 2.551 -5.306 1.00 84.62 109 PRO A C 1
ATOM 831 O O . PRO A 1 109 ? 9.678 1.796 -4.525 1.00 84.62 109 PRO A O 1
ATOM 834 N N . GLY A 1 110 ? 9.671 3.646 -5.813 1.00 81.50 110 GLY A N 1
ATOM 835 C CA . GLY A 1 110 ? 11.029 4.113 -5.546 1.00 81.50 110 GLY A CA 1
ATOM 836 C C . GLY A 1 110 ? 11.210 4.566 -4.104 1.00 81.50 110 GLY A C 1
ATOM 837 O O . GLY A 1 110 ? 12.096 4.080 -3.400 1.00 81.50 110 GLY A O 1
ATOM 838 N N . SER A 1 111 ? 10.350 5.480 -3.661 1.00 82.38 111 SER A N 1
ATOM 839 C CA . SER A 1 111 ? 10.418 6.062 -2.318 1.00 82.38 111 SER A CA 1
ATOM 840 C C . SER A 1 111 ? 9.586 5.314 -1.270 1.00 82.38 111 SER A C 1
ATOM 842 O O . SER A 1 111 ? 9.755 5.568 -0.074 1.00 82.38 111 SER A O 1
ATOM 844 N N . ARG A 1 112 ? 8.702 4.399 -1.699 1.00 84.88 112 ARG A N 1
ATOM 845 C CA . ARG A 1 112 ? 7.658 3.736 -0.888 1.00 84.88 112 ARG A CA 1
ATOM 846 C C . ARG A 1 112 ? 6.784 4.730 -0.126 1.00 84.88 112 ARG A C 1
ATOM 848 O O . ARG A 1 112 ? 6.247 4.426 0.939 1.00 84.88 112 ARG A O 1
ATOM 855 N N . ARG A 1 113 ? 6.675 5.956 -0.642 1.00 85.06 113 ARG A N 1
ATOM 856 C CA . ARG A 1 113 ? 5.816 6.979 -0.055 1.00 85.06 113 ARG A CA 1
ATOM 857 C C . ARG A 1 113 ? 4.390 6.726 -0.494 1.00 85.06 113 ARG A C 1
ATOM 859 O O . ARG A 1 113 ? 4.113 6.613 -1.684 1.00 85.06 113 ARG A O 1
ATOM 866 N N . LEU A 1 114 ? 3.516 6.687 0.499 1.00 87.06 114 LEU A N 1
ATOM 867 C CA . LEU A 1 114 ? 2.081 6.574 0.334 1.00 87.06 114 LEU A CA 1
ATOM 868 C C . LEU A 1 114 ? 1.457 7.966 0.393 1.00 87.06 114 LEU A C 1
ATOM 870 O O . LEU A 1 114 ? 1.815 8.772 1.259 1.00 87.06 114 LEU A O 1
ATOM 874 N N . ARG A 1 115 ? 0.528 8.248 -0.515 1.00 88.69 115 ARG A N 1
ATOM 875 C CA 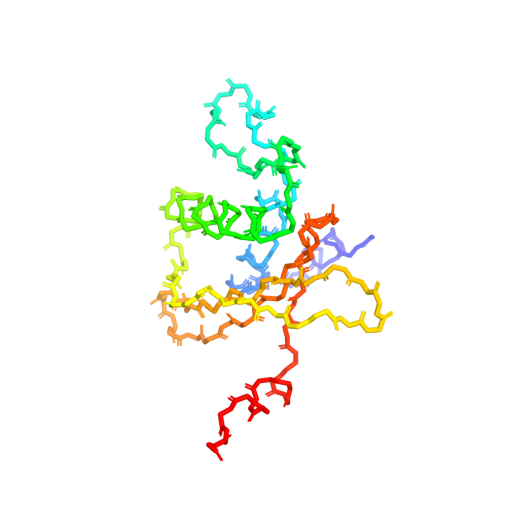. ARG A 1 115 ? -0.295 9.459 -0.500 1.00 88.69 115 ARG A CA 1
ATOM 876 C C . ARG A 1 115 ? -1.726 9.091 -0.847 1.00 88.69 115 ARG A C 1
ATOM 878 O O . ARG A 1 115 ? -1.939 8.228 -1.688 1.00 88.69 115 ARG A O 1
ATOM 885 N N . GLU A 1 116 ? -2.690 9.744 -0.220 1.00 88.31 116 GLU A N 1
ATOM 886 C CA . GLU A 1 116 ? -4.080 9.637 -0.663 1.00 88.31 116 GLU A CA 1
ATOM 887 C C . GLU A 1 116 ? -4.263 10.367 -1.990 1.00 88.31 116 GLU A C 1
ATOM 889 O O . GLU A 1 116 ? -3.760 11.482 -2.163 1.00 88.31 116 GLU A O 1
ATOM 894 N N . ARG A 1 117 ? -4.979 9.726 -2.918 1.00 81.56 117 ARG A N 1
ATOM 895 C CA . ARG A 1 117 ? -5.399 10.346 -4.170 1.00 81.56 117 ARG A CA 1
ATOM 896 C C . ARG A 1 117 ? -6.575 11.291 -3.879 1.00 81.56 117 ARG A C 1
ATOM 898 O O . ARG A 1 117 ? -7.516 10.881 -3.195 1.00 81.56 117 ARG A O 1
ATOM 905 N N . PRO A 1 118 ? -6.550 12.547 -4.358 1.00 72.06 118 PRO A N 1
ATOM 906 C CA . PRO A 1 118 ? -7.709 13.423 -4.289 1.00 72.06 118 PRO A CA 1
ATOM 907 C C . PRO A 1 118 ? -8.927 12.769 -4.968 1.00 72.06 118 PRO A C 1
ATOM 909 O O . PRO A 1 118 ? -8.764 12.121 -6.005 1.00 72.06 118 PRO A O 1
ATOM 912 N N . PRO A 1 119 ? -10.154 12.973 -4.456 1.00 61.34 119 PRO A N 1
ATOM 913 C CA . PRO A 1 119 ? -11.369 12.408 -5.052 1.00 61.34 119 PRO A CA 1
ATOM 914 C C . PRO A 1 119 ? -11.597 12.798 -6.522 1.00 61.34 119 PRO A C 1
ATOM 916 O O . PRO A 1 119 ? -12.265 12.071 -7.245 1.00 61.34 119 PRO A O 1
ATOM 919 N N . GLU A 1 120 ? -11.044 13.925 -6.981 1.00 56.69 120 GLU A N 1
ATOM 920 C CA . GLU A 1 120 ? -11.169 14.390 -8.372 1.00 56.69 120 GLU A CA 1
ATOM 921 C C . GLU A 1 120 ? -10.280 13.595 -9.345 1.00 56.69 120 GLU A C 1
ATOM 923 O O . GLU A 1 120 ? -10.691 13.318 -10.466 1.00 56.69 120 GLU A O 1
ATOM 928 N N . GLU A 1 121 ? -9.102 13.145 -8.903 1.00 53.84 121 GLU A N 1
ATOM 929 C CA . GLU A 1 121 ? -8.238 12.230 -9.669 1.00 53.84 121 GLU A CA 1
ATOM 930 C C . GLU A 1 121 ? -8.813 10.799 -9.653 1.00 53.84 121 GLU A C 1
ATOM 932 O O . GLU A 1 121 ? -8.658 10.053 -10.613 1.00 53.84 121 GLU A O 1
ATOM 937 N N . ALA A 1 122 ? -9.557 10.475 -8.583 1.00 52.72 122 ALA A N 1
ATOM 938 C CA . ALA A 1 122 ? -10.616 9.465 -8.448 1.00 52.72 122 ALA A CA 1
ATOM 939 C C . ALA A 1 122 ? -11.301 9.005 -9.744 1.00 52.72 122 ALA A C 1
ATOM 941 O O . ALA A 1 122 ? -11.255 7.837 -10.122 1.00 52.72 122 ALA A O 1
ATOM 942 N N . ALA A 1 123 ? -11.948 9.973 -10.391 1.00 50.44 123 ALA A N 1
ATOM 943 C CA . ALA A 1 123 ? -13.003 9.759 -11.374 1.00 50.44 123 ALA A CA 1
ATOM 944 C C . ALA A 1 123 ? -12.533 9.836 -12.838 1.00 50.44 123 ALA A C 1
ATOM 946 O O . ALA A 1 123 ? -13.341 9.662 -13.741 1.00 50.44 123 ALA A O 1
ATOM 947 N N . GLY A 1 124 ? -11.250 10.121 -13.088 1.00 50.56 124 GLY A N 1
ATOM 948 C CA . GLY A 1 124 ? -10.729 10.376 -14.437 1.00 50.56 124 GLY A CA 1
ATOM 949 C C . GLY A 1 124 ? -10.286 9.146 -15.238 1.00 50.56 124 GLY A C 1
ATOM 950 O O . GLY A 1 124 ? -9.814 9.321 -16.356 1.00 50.56 124 GLY A O 1
ATOM 951 N N . GLU A 1 125 ? -10.382 7.931 -14.687 1.00 49.84 125 GLU A N 1
ATOM 952 C CA . GLU A 1 125 ? -9.890 6.694 -15.333 1.00 49.84 125 GLU A CA 1
ATOM 953 C C . GLU A 1 125 ? -11.001 5.719 -15.767 1.00 49.84 125 GLU A C 1
ATOM 955 O O . GLU A 1 125 ? -10.690 4.688 -16.355 1.00 49.84 125 GLU A O 1
ATOM 960 N N . ASP A 1 126 ? -12.276 6.060 -15.556 1.00 47.97 126 ASP A N 1
ATOM 961 C CA . ASP A 1 126 ? -13.432 5.294 -16.043 1.00 47.97 126 ASP A CA 1
ATOM 962 C C . ASP A 1 126 ? -14.215 6.115 -17.086 1.00 47.97 126 ASP A C 1
ATOM 964 O O . ASP A 1 126 ? -15.316 6.592 -16.817 1.00 47.97 126 ASP A O 1
ATOM 968 N N . ASP A 1 127 ? -13.657 6.300 -18.283 1.00 33.28 127 ASP A N 1
ATOM 969 C CA . ASP A 1 127 ? -14.464 6.620 -19.471 1.00 33.28 127 ASP A CA 1
ATOM 970 C C . ASP A 1 127 ? -13.896 5.826 -20.674 1.00 33.28 127 ASP A C 1
ATOM 972 O O . ASP A 1 127 ? -12.680 5.872 -20.894 1.00 33.28 127 ASP A O 1
ATOM 976 N N . PRO A 1 128 ? -14.718 5.013 -21.372 1.00 49.50 128 PRO A N 1
ATOM 977 C CA . PRO A 1 128 ? -14.282 4.019 -22.361 1.00 49.50 128 PRO A CA 1
ATOM 978 C C . PRO A 1 128 ? -13.781 4.584 -23.699 1.00 49.50 128 PRO A C 1
ATOM 980 O O . PRO A 1 128 ? -14.208 5.687 -24.111 1.00 49.50 128 PRO A O 1
#

Sequence (128 aa):
MGFLHRKFLGVVETPREAVLRNLGHLLQAKRGAASVLPGFGLTETGFRSDAERLAGLGLEIRETLSRYEQRVEVVSIDEAPATAGGAPGLVVRLLLRDSHEPMDLLLDPGSRRLRERPPEEAAGEDDP

Solvent-accessible surface area (backbone atoms only — not comparable to full-atom values): 7601 Å² total; per-residue (Å²): 132,66,69,68,57,37,54,75,69,70,52,75,80,49,73,66,58,52,48,52,54,49,51,46,54,42,53,51,31,50,45,45,71,42,90,91,39,64,68,43,32,34,85,87,76,89,63,92,43,68,69,56,39,50,57,49,50,52,53,47,48,55,56,36,38,69,72,75,41,73,63,49,41,79,75,49,71,46,80,32,78,48,61,96,87,52,72,56,29,35,36,40,33,31,28,34,66,91,76,64,48,77,45,48,32,40,32,38,73,89,78,35,46,68,41,75,56,56,73,75,68,66,64,74,80,80,74,135